Protein AF-A0A0R3RZX2-F1 (afdb_monomer_lite)

Foldseek 3Di:
DDDDDDDDDDDDPPDPDDDDDDDPPDDDCPPVPDDPLVQPDDDQDDDDPVDVVSVDTPDADDPNHDDPHHHDDDDDDD

Secondary structure (DSSP, 8-state):
-PPPP---------PPPP-----TTPPP-TTS-----TTS-PPPPPPPTT-GGGSS---B-BTTB-SSSBPPPPPP--

Organism: NCBI:txid1147741

pLDDT: mean 78.94, std 9.38, range [53.66, 95.5]

Structure (mmCIF, N/CA/C/O backbone):
data_AF-A0A0R3RZX2-F1
#
_entry.id   AF-A0A0R3RZX2-F1
#
loop_
_atom_site.group_PDB
_atom_site.id
_atom_site.type_symbol
_atom_site.label_atom_id
_atom_site.label_alt_id
_atom_site.label_comp_id
_atom_site.label_asym_id
_atom_site.label_entity_id
_atom_site.label_seq_id
_atom_site.pdbx_PDB_ins_code
_atom_site.Cartn_x
_atom_site.Cartn_y
_atom_site.Cartn_z
_atom_site.occupancy
_atom_site.B_iso_or_equiv
_atom_site.auth_seq_id
_atom_site.auth_comp_id
_atom_site.auth_asym_id
_atom_site.auth_atom_id
_atom_site.pdbx_PDB_model_num
ATOM 1 N N . MET A 1 1 ? -30.833 -23.642 53.260 1.00 56.69 1 MET A N 1
ATOM 2 C CA . MET A 1 1 ? -30.876 -22.761 52.073 1.00 56.69 1 MET A CA 1
ATOM 3 C C . MET A 1 1 ? -29.698 -23.140 51.191 1.00 56.69 1 MET A C 1
ATOM 5 O O . MET A 1 1 ? -28.577 -23.070 51.674 1.00 56.69 1 MET A O 1
ATOM 9 N N . LEU A 1 2 ? -29.930 -23.657 49.980 1.00 70.75 2 LEU A N 1
ATOM 10 C CA . LEU A 1 2 ? -28.840 -24.074 49.090 1.00 70.75 2 LEU A CA 1
ATOM 11 C C . LEU A 1 2 ? -28.217 -22.836 48.432 1.00 70.75 2 LEU A C 1
ATOM 13 O O . LEU A 1 2 ? -28.928 -22.008 47.868 1.00 70.75 2 LEU A O 1
ATOM 17 N N . SER A 1 3 ? -26.897 -22.710 48.561 1.00 80.12 3 SER A N 1
ATOM 18 C CA . SER A 1 3 ? -26.093 -21.640 47.967 1.00 80.12 3 SER A CA 1
ATOM 19 C C . SER A 1 3 ? -26.128 -21.749 46.442 1.00 80.12 3 SER A C 1
ATOM 21 O O . SER A 1 3 ? -25.831 -22.808 45.888 1.00 80.12 3 SER A O 1
ATOM 23 N N . VAL A 1 4 ? -26.520 -20.671 45.763 1.00 83.62 4 VAL A N 1
ATOM 24 C CA . VAL A 1 4 ? -26.553 -20.629 44.297 1.00 83.62 4 VAL A CA 1
ATOM 25 C C . VAL A 1 4 ? -25.115 -20.477 43.784 1.00 83.62 4 VAL A C 1
ATOM 27 O O . VAL A 1 4 ? -24.422 -19.556 44.222 1.00 83.62 4 VAL A O 1
ATOM 30 N N . PRO A 1 5 ? -24.639 -21.341 42.868 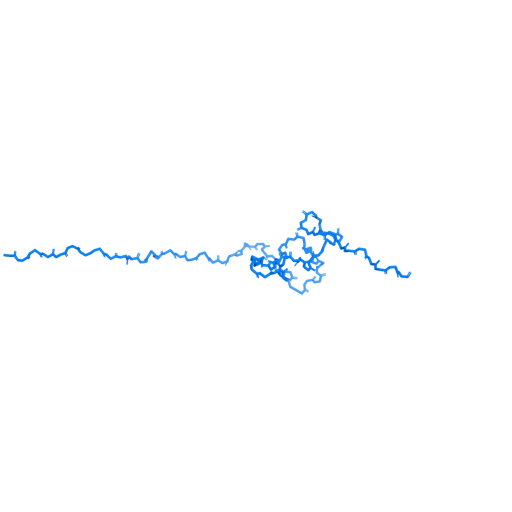1.00 83.25 5 PRO A N 1
ATOM 31 C CA . PRO A 1 5 ? -23.272 -21.259 42.377 1.00 83.25 5 PRO A CA 1
ATOM 32 C C . PRO A 1 5 ? -23.075 -20.011 41.513 1.00 83.25 5 PRO A C 1
ATOM 34 O O . PRO A 1 5 ? -23.896 -19.688 40.650 1.00 83.25 5 PRO A O 1
ATOM 37 N N . LEU A 1 6 ? -21.952 -19.326 41.720 1.00 86.69 6 LEU A N 1
ATOM 38 C CA . LEU A 1 6 ? -21.560 -18.182 40.908 1.00 86.69 6 LEU A CA 1
ATOM 39 C C . LEU A 1 6 ? -20.966 -18.691 39.586 1.00 86.69 6 LEU A C 1
ATOM 41 O O . LEU A 1 6 ? -19.930 -19.351 39.581 1.00 86.69 6 LEU A O 1
ATOM 45 N N . ILE A 1 7 ? -21.630 -18.406 38.464 1.00 87.00 7 ILE A N 1
ATOM 46 C CA . ILE A 1 7 ? -21.212 -18.882 37.137 1.00 87.00 7 ILE A CA 1
ATOM 47 C C . ILE A 1 7 ? -20.706 -17.701 36.310 1.00 87.00 7 ILE A C 1
ATOM 49 O O . ILE A 1 7 ? -21.481 -16.830 35.908 1.00 87.00 7 ILE A O 1
ATOM 53 N N . LEU A 1 8 ? -19.409 -17.699 36.005 1.00 89.19 8 LEU A N 1
ATOM 54 C CA . LEU A 1 8 ? -18.806 -16.750 35.074 1.00 89.19 8 LEU A CA 1
ATOM 55 C C . LEU A 1 8 ? -19.086 -17.190 33.629 1.00 89.19 8 LEU A C 1
ATOM 57 O O . LEU A 1 8 ? -18.835 -18.334 33.259 1.00 89.19 8 LEU A O 1
ATOM 61 N N . ARG A 1 9 ? -19.593 -16.274 32.797 1.00 85.94 9 ARG A N 1
ATOM 62 C CA . ARG A 1 9 ? -19.814 -16.510 31.362 1.00 85.94 9 ARG A CA 1
ATOM 63 C C . ARG A 1 9 ? -19.029 -15.496 30.545 1.00 85.94 9 ARG A C 1
ATOM 65 O O . ARG A 1 9 ? -19.204 -14.291 30.725 1.00 85.94 9 ARG A O 1
ATOM 72 N N . LEU A 1 10 ? -18.209 -15.985 29.619 1.00 85.94 10 LEU A N 1
ATOM 73 C CA . LEU A 1 10 ? -17.550 -15.141 28.631 1.00 85.94 10 LEU A CA 1
ATOM 74 C C . LEU A 1 10 ? -18.607 -14.576 27.672 1.00 85.94 10 LEU A C 1
ATOM 76 O O . LEU A 1 10 ? -19.384 -15.327 27.085 1.00 85.94 10 LEU A O 1
ATOM 80 N N . LYS A 1 11 ? -18.645 -13.251 27.518 1.00 80.88 11 LYS A N 1
ATOM 81 C CA . LYS A 1 11 ? -19.480 -12.576 26.518 1.00 80.88 11 LYS A CA 1
ATOM 82 C C . LYS A 1 11 ? -18.583 -12.023 25.423 1.00 80.88 11 LYS A C 1
ATOM 84 O O . LYS A 1 11 ? -17.620 -11.315 25.714 1.00 80.88 11 LYS A O 1
ATOM 89 N N . GLN A 1 12 ? -18.923 -12.316 24.172 1.00 79.25 12 GLN A N 1
ATOM 90 C CA . GLN A 1 12 ? -18.280 -11.681 23.030 1.00 79.25 12 GLN A CA 1
ATOM 91 C C . GLN A 1 12 ? -18.535 -10.172 23.101 1.00 79.25 12 GLN A C 1
ATOM 93 O O . GLN A 1 12 ? -19.684 -9.727 23.156 1.00 79.25 12 GLN A O 1
ATOM 98 N N . ARG A 1 13 ? -17.464 -9.376 23.114 1.00 77.56 13 ARG A N 1
ATOM 99 C CA . ARG A 1 13 ? -17.590 -7.927 22.955 1.00 77.56 13 ARG A CA 1
ATOM 100 C C . ARG A 1 13 ? -18.090 -7.667 21.534 1.00 77.56 13 ARG A C 1
ATOM 102 O O . ARG A 1 13 ? -17.492 -8.156 20.577 1.00 77.56 13 ARG A O 1
ATOM 109 N N . LYS A 1 14 ? -19.183 -6.911 21.391 1.00 72.19 14 LYS A N 1
ATOM 110 C CA . LYS A 1 14 ? -19.574 -6.314 20.106 1.00 72.19 14 LYS A CA 1
ATOM 111 C C . LYS A 1 14 ? -18.564 -5.214 19.783 1.00 72.19 14 LYS A C 1
ATOM 113 O O . LYS A 1 14 ? -18.825 -4.043 20.010 1.00 72.19 14 LYS A O 1
ATOM 118 N N . THR A 1 15 ? -17.372 -5.596 19.354 1.00 74.75 15 THR A N 1
ATOM 119 C CA . THR A 1 15 ? -16.473 -4.673 18.672 1.00 74.75 15 THR A CA 1
ATOM 120 C C . THR A 1 15 ? -16.872 -4.708 17.213 1.00 74.75 15 THR A C 1
ATOM 122 O O . THR A 1 15 ? -16.800 -5.769 16.585 1.00 74.75 15 THR A O 1
ATOM 125 N N . GLU A 1 16 ? -17.345 -3.578 16.697 1.00 78.06 16 GLU A N 1
ATOM 126 C CA . GLU A 1 16 ? -17.492 -3.409 15.258 1.00 78.06 16 GLU A CA 1
ATOM 127 C C . GLU A 1 16 ? -16.152 -3.751 14.611 1.00 78.06 16 GLU A C 1
ATOM 129 O O . GLU A 1 16 ? -15.093 -3.287 15.045 1.00 78.06 16 GLU A O 1
ATOM 134 N N . ARG A 1 17 ? -16.184 -4.672 13.645 1.00 78.56 17 ARG A N 1
ATOM 135 C CA . ARG A 1 17 ? -14.973 -5.028 12.916 1.00 78.56 17 ARG A CA 1
ATOM 136 C C . ARG A 1 17 ? -14.589 -3.821 12.059 1.00 78.56 17 ARG A C 1
ATOM 138 O O . ARG A 1 17 ? -15.487 -3.224 11.459 1.00 78.56 17 ARG A O 1
ATOM 145 N N . PRO A 1 18 ? -13.296 -3.477 11.972 1.00 81.81 18 PRO A N 1
ATOM 146 C CA . PRO A 1 18 ? -12.846 -2.482 11.015 1.00 81.81 18 PRO A CA 1
ATOM 147 C C . PRO A 1 18 ? -13.345 -2.874 9.625 1.00 81.81 18 PRO A C 1
ATOM 149 O O . PRO A 1 18 ? -13.202 -4.028 9.215 1.00 81.81 18 PRO A O 1
ATOM 152 N N . HIS A 1 19 ? -13.963 -1.929 8.932 1.00 85.12 19 HIS A N 1
ATOM 153 C CA . HIS A 1 19 ? -14.345 -2.069 7.536 1.00 85.12 19 HIS A CA 1
ATOM 154 C C . HIS A 1 19 ? -13.546 -1.065 6.716 1.00 85.12 19 HIS A C 1
ATOM 156 O O . HIS A 1 19 ? -13.117 -0.028 7.223 1.00 85.12 19 HIS A O 1
ATOM 162 N N . VAL A 1 20 ? -13.316 -1.404 5.452 1.00 86.69 20 VAL A N 1
ATOM 163 C CA . VAL A 1 20 ? -12.621 -0.521 4.519 1.00 86.69 20 VAL A CA 1
ATOM 164 C C . VAL A 1 20 ? -13.512 0.690 4.245 1.00 86.69 20 VAL A C 1
ATOM 166 O O . VAL A 1 20 ? -14.689 0.530 3.920 1.00 86.69 20 VAL A O 1
ATOM 169 N N . THR A 1 21 ? -12.953 1.890 4.378 1.00 89.75 21 THR A N 1
ATOM 170 C CA . THR A 1 21 ? -13.595 3.157 4.016 1.00 89.75 21 THR A CA 1
ATOM 171 C C . THR A 1 21 ? -12.692 3.942 3.073 1.00 89.75 21 THR A C 1
ATOM 173 O O . THR A 1 21 ? -11.472 3.772 3.076 1.00 89.75 21 THR A O 1
ATOM 176 N N . TRP A 1 22 ? -13.300 4.797 2.254 1.00 90.88 22 TRP A N 1
ATOM 177 C CA . TRP A 1 22 ? -12.605 5.619 1.268 1.00 90.88 22 TRP A CA 1
ATOM 178 C C . TRP A 1 22 ? -12.812 7.100 1.583 1.00 90.88 22 TRP A C 1
ATOM 180 O O . TRP A 1 22 ? -13.870 7.492 2.075 1.00 90.88 22 TRP A O 1
ATOM 190 N N . ALA A 1 23 ? -11.791 7.915 1.325 1.00 93.44 23 ALA A N 1
ATOM 191 C CA . ALA A 1 23 ? -11.870 9.361 1.501 1.00 93.44 23 ALA A CA 1
ATOM 192 C C . ALA A 1 23 ? -12.545 10.011 0.281 1.00 93.44 23 ALA A C 1
ATOM 194 O O . ALA A 1 23 ? -12.554 9.438 -0.806 1.00 93.44 23 ALA A O 1
ATOM 195 N N . GLU A 1 24 ? -13.049 11.238 0.434 1.00 92.75 24 GLU A N 1
ATOM 196 C CA . GLU A 1 24 ? -13.779 11.973 -0.618 1.00 92.75 24 GLU A CA 1
ATOM 197 C C . GLU A 1 24 ? -12.969 12.181 -1.920 1.00 92.75 24 GLU A C 1
ATOM 199 O O . GLU A 1 24 ? -13.541 12.396 -2.982 1.00 92.75 24 GLU A O 1
ATOM 204 N N . GLY A 1 25 ? -11.639 12.050 -1.868 1.00 91.00 25 GLY A N 1
ATOM 205 C CA . GLY A 1 25 ? -10.741 12.139 -3.025 1.00 91.00 25 GLY A CA 1
ATOM 206 C C . GLY A 1 25 ? -10.145 10.810 -3.500 1.00 91.00 25 GLY A C 1
ATOM 207 O O . GLY A 1 25 ? -9.189 10.827 -4.274 1.00 91.00 25 GLY A O 1
ATOM 208 N N . THR A 1 26 ? -10.625 9.662 -3.015 1.00 88.94 26 THR A N 1
ATOM 209 C CA . THR A 1 26 ? -10.127 8.360 -3.476 1.00 88.94 26 THR A CA 1
ATOM 210 C C . THR A 1 26 ? -10.477 8.163 -4.952 1.00 88.94 26 THR A C 1
ATOM 212 O O . THR A 1 26 ? -11.646 8.111 -5.323 1.00 88.94 26 THR A O 1
ATOM 215 N N . ILE A 1 27 ? -9.446 8.016 -5.788 1.00 85.25 27 ILE A N 1
ATOM 216 C CA . ILE A 1 27 ? -9.586 7.697 -7.210 1.00 85.25 27 ILE A CA 1
ATOM 217 C C . ILE A 1 27 ? -9.389 6.194 -7.387 1.00 85.25 27 ILE A C 1
ATOM 219 O O . ILE A 1 27 ? -8.320 5.669 -7.070 1.00 85.25 27 ILE A O 1
ATOM 223 N N . ASP A 1 28 ? -10.401 5.523 -7.930 1.00 83.94 28 ASP A N 1
ATOM 224 C CA . ASP A 1 28 ? -10.249 4.172 -8.456 1.00 83.94 28 ASP A CA 1
ATOM 225 C C . ASP A 1 28 ? -9.469 4.230 -9.779 1.00 83.94 28 ASP A C 1
ATOM 227 O O . ASP A 1 28 ? -9.870 4.915 -10.721 1.00 83.94 28 ASP A O 1
ATOM 231 N N . ASN A 1 29 ? -8.308 3.574 -9.826 1.00 79.62 29 ASN A N 1
ATOM 232 C CA . ASN A 1 29 ? -7.433 3.592 -10.999 1.00 79.62 29 ASN A CA 1
A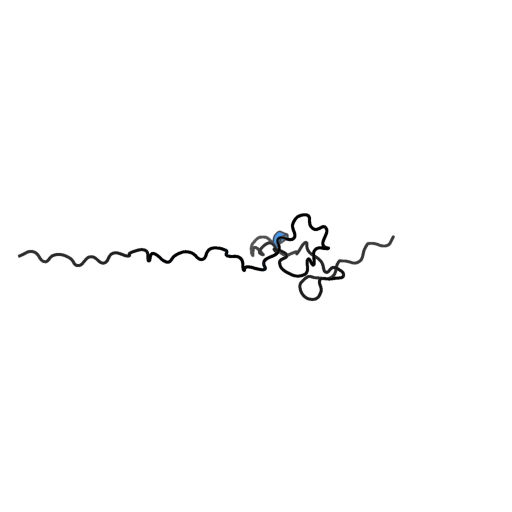TOM 233 C C . ASN A 1 29 ? -7.779 2.499 -12.025 1.00 79.62 29 ASN A C 1
ATOM 235 O O . ASN A 1 29 ? -7.102 2.415 -13.056 1.00 79.62 29 ASN A O 1
ATOM 239 N N . GLU A 1 30 ? -8.800 1.672 -11.776 1.00 82.00 30 GLU A N 1
ATOM 240 C CA . GLU A 1 30 ? -9.261 0.680 -12.745 1.00 82.00 30 GLU A CA 1
ATOM 241 C C . GLU A 1 30 ? -9.647 1.367 -14.071 1.00 82.00 30 GLU A C 1
ATOM 243 O O . GLU A 1 30 ? -10.325 2.392 -14.091 1.00 82.00 30 GLU A O 1
ATOM 248 N N . HIS A 1 31 ? -9.176 0.836 -15.204 1.00 79.00 31 HIS A N 1
ATOM 249 C CA . HIS A 1 31 ? -9.451 1.352 -16.559 1.00 79.00 31 HIS A CA 1
ATOM 250 C C . HIS A 1 31 ? -8.927 2.761 -16.903 1.00 79.00 31 HIS A C 1
ATOM 252 O O . HIS A 1 31 ? -9.159 3.234 -18.015 1.00 79.00 31 HIS A O 1
ATOM 258 N N . LEU A 1 32 ? -8.158 3.426 -16.033 1.00 81.38 32 LEU A N 1
ATOM 259 C CA . LEU A 1 32 ? -7.630 4.768 -16.329 1.00 81.38 32 LEU A CA 1
ATOM 260 C C . LEU A 1 32 ? -6.396 4.778 -17.246 1.00 81.38 32 LEU A C 1
ATOM 262 O O . LEU A 1 32 ? -5.863 5.849 -17.534 1.00 81.38 32 LEU A O 1
ATOM 266 N N . GLY A 1 33 ? -5.890 3.609 -17.658 1.00 75.00 33 GLY A N 1
ATOM 267 C CA . GLY A 1 33 ? -4.670 3.491 -18.471 1.00 75.00 33 GLY A CA 1
ATOM 268 C C . GLY A 1 33 ? -3.420 4.073 -17.798 1.00 75.00 33 GLY A C 1
ATOM 269 O O . GLY A 1 33 ? -2.397 4.278 -18.448 1.00 75.00 33 GLY A O 1
ATOM 270 N N . ARG A 1 34 ? -3.498 4.367 -16.495 1.00 74.44 34 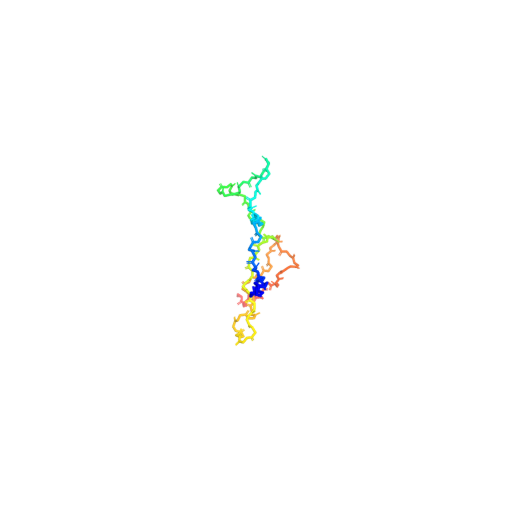ARG A N 1
ATOM 271 C CA . ARG A 1 34 ? -2.379 4.875 -15.707 1.00 74.44 34 ARG A CA 1
ATOM 272 C C . ARG A 1 34 ? -1.387 3.741 -15.511 1.00 74.44 34 ARG A C 1
ATOM 274 O O . ARG A 1 34 ? -1.775 2.630 -15.151 1.00 74.44 34 ARG A O 1
ATOM 281 N N . LEU A 1 35 ? -0.108 4.026 -15.743 1.00 66.19 35 LEU A N 1
ATOM 282 C CA . LEU A 1 35 ? 0.956 3.068 -15.472 1.00 66.19 35 LEU A CA 1
ATOM 283 C C . LEU A 1 35 ? 0.893 2.686 -13.990 1.00 66.19 35 LEU A C 1
ATOM 285 O O . LEU A 1 35 ? 0.938 3.552 -13.114 1.00 66.19 35 LEU A O 1
ATOM 289 N N . LYS A 1 36 ? 0.743 1.387 -13.714 1.00 57.31 36 LYS A N 1
ATOM 290 C CA . LYS A 1 36 ? 0.749 0.851 -12.356 1.00 57.31 36 LYS A CA 1
ATOM 291 C C . LYS A 1 36 ? 2.123 1.140 -11.759 1.00 57.31 36 LYS A C 1
ATOM 293 O O . LYS A 1 36 ? 3.107 0.511 -12.144 1.00 57.31 36 LYS A O 1
ATOM 298 N N . SER A 1 37 ? 2.203 2.069 -10.808 1.00 58.53 37 SER A N 1
ATOM 299 C CA . SER A 1 37 ? 3.329 2.122 -9.881 1.00 58.53 37 SER A CA 1
ATOM 300 C C . SER A 1 37 ? 3.213 0.879 -9.002 1.00 58.53 37 SER A C 1
ATOM 302 O O . SER A 1 37 ? 2.647 0.918 -7.916 1.00 58.53 37 SER A O 1
ATOM 304 N N . ASN A 1 38 ? 3.682 -0.261 -9.497 1.00 59.16 38 ASN A N 1
ATOM 305 C CA . ASN A 1 38 ? 3.700 -1.540 -8.783 1.00 59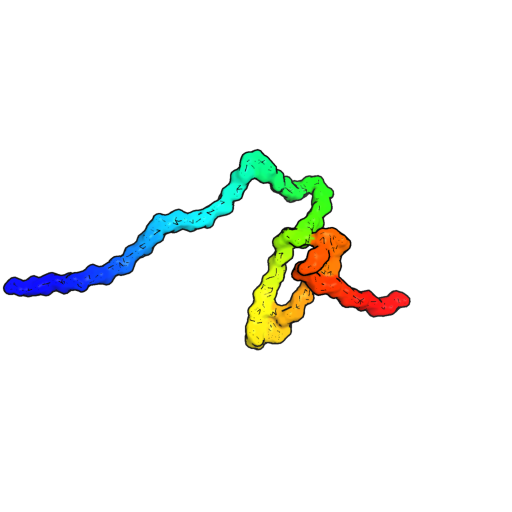.16 38 ASN A CA 1
ATOM 306 C C . ASN A 1 38 ? 4.559 -1.502 -7.498 1.00 59.16 38 ASN A C 1
ATOM 308 O O . ASN A 1 38 ? 4.841 -2.543 -6.922 1.00 59.16 38 ASN A O 1
ATOM 312 N N . CYS A 1 39 ? 5.003 -0.322 -7.050 1.00 61.53 39 CYS A N 1
ATOM 313 C CA . CYS A 1 39 ? 6.011 -0.161 -6.011 1.00 61.53 39 CYS A CA 1
ATOM 314 C C . CYS A 1 39 ? 5.452 -0.279 -4.597 1.00 61.53 39 CYS A C 1
ATOM 316 O O . CYS A 1 39 ? 6.225 -0.350 -3.646 1.00 61.53 39 CYS A O 1
ATOM 318 N N . CYS A 1 40 ? 4.130 -0.293 -4.434 1.00 59.66 40 CYS A N 1
ATOM 319 C CA . CYS A 1 40 ? 3.511 -0.556 -3.150 1.00 59.66 40 CYS A CA 1
ATOM 320 C C . CYS A 1 40 ? 2.363 -1.556 -3.314 1.00 59.66 40 CYS A C 1
ATOM 322 O O . CYS A 1 40 ? 1.521 -1.424 -4.200 1.00 59.66 40 CYS A O 1
ATOM 324 N N . CYS A 1 41 ? 2.358 -2.562 -2.435 1.00 62.62 41 CYS A N 1
ATOM 325 C CA . CYS A 1 41 ? 1.368 -3.641 -2.338 1.00 62.62 41 CYS A CA 1
ATOM 326 C C . CYS A 1 41 ? 1.524 -4.813 -3.326 1.00 62.62 41 CYS A C 1
ATOM 328 O O . CYS A 1 41 ? 0.525 -5.328 -3.829 1.00 62.62 41 CYS A O 1
ATOM 330 N N . ILE A 1 42 ? 2.750 -5.302 -3.544 1.00 66.81 42 ILE A N 1
ATOM 331 C CA . ILE A 1 42 ? 2.931 -6.672 -4.045 1.00 66.81 42 ILE A CA 1
ATOM 332 C C . ILE A 1 42 ? 2.645 -7.621 -2.877 1.00 66.81 42 ILE A C 1
ATOM 334 O O . ILE A 1 42 ? 3.297 -7.560 -1.833 1.00 66.81 42 ILE A O 1
ATOM 338 N N . TRP A 1 43 ? 1.615 -8.454 -3.016 1.00 71.62 43 TRP A N 1
ATOM 339 C CA . TRP A 1 43 ? 1.384 -9.533 -2.066 1.00 71.62 43 TRP A CA 1
ATOM 340 C C . TRP A 1 43 ? 2.462 -10.591 -2.283 1.00 71.62 43 TRP A C 1
ATOM 342 O O . TRP A 1 43 ? 2.533 -11.178 -3.355 1.00 71.62 43 TRP A O 1
ATOM 352 N N . VAL A 1 44 ? 3.290 -10.828 -1.269 1.00 73.44 44 VAL A N 1
ATOM 353 C CA . VAL A 1 44 ? 4.290 -11.897 -1.294 1.00 73.44 44 VAL A CA 1
ATOM 354 C C . VAL A 1 44 ? 3.703 -13.109 -0.589 1.00 73.44 44 VAL A C 1
ATOM 356 O O . VAL A 1 44 ? 3.196 -13.001 0.535 1.00 73.44 44 VAL A O 1
ATOM 359 N N . LYS A 1 45 ? 3.770 -14.272 -1.241 1.00 81.12 45 LYS A N 1
ATOM 360 C CA . LYS A 1 45 ? 3.322 -15.529 -0.643 1.00 81.12 45 LYS A CA 1
ATOM 361 C C . LYS A 1 45 ? 4.073 -15.767 0.678 1.00 81.12 45 LYS A C 1
ATOM 363 O O . LYS A 1 45 ? 5.303 -15.717 0.688 1.00 81.12 45 LYS A O 1
ATOM 368 N N . PRO A 1 46 ? 3.376 -16.030 1.802 1.00 83.31 46 PRO A N 1
ATOM 369 C CA . PRO A 1 46 ? 4.044 -16.298 3.067 1.00 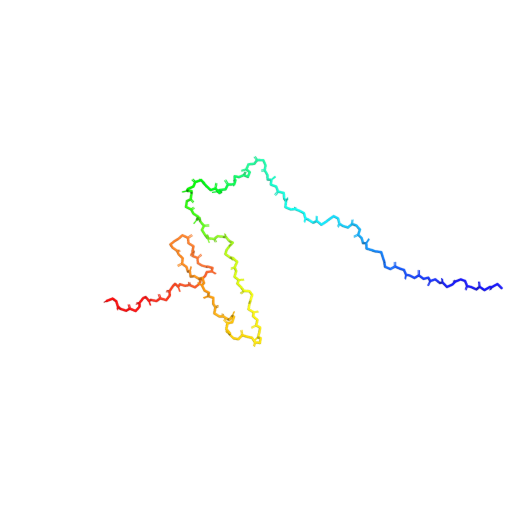83.31 46 PRO A CA 1
ATOM 370 C C . PRO A 1 46 ? 4.968 -17.511 2.966 1.00 83.31 46 PRO A C 1
ATOM 372 O O . PRO A 1 46 ? 4.581 -18.555 2.437 1.00 83.31 46 PRO A O 1
ATOM 375 N N . ARG A 1 47 ? 6.163 -17.384 3.546 1.00 88.56 47 ARG A N 1
ATOM 376 C CA . ARG A 1 47 ? 7.102 -18.494 3.693 1.00 88.56 47 ARG A CA 1
ATOM 377 C C . ARG A 1 47 ? 6.536 -19.535 4.656 1.00 88.56 47 ARG A C 1
ATOM 379 O O . ARG A 1 47 ? 6.182 -19.210 5.790 1.00 88.56 47 ARG A O 1
ATOM 386 N N . VAL A 1 48 ? 6.523 -20.790 4.229 1.00 93.88 48 VAL A N 1
ATOM 387 C CA . VAL A 1 48 ? 6.182 -21.944 5.064 1.00 93.88 48 VAL A CA 1
ATOM 388 C C . VAL A 1 48 ? 7.480 -22.616 5.498 1.00 93.88 48 VAL A C 1
ATOM 390 O O . VAL A 1 48 ? 8.316 -22.964 4.668 1.00 93.88 48 VAL A O 1
ATOM 393 N N . TRP A 1 49 ? 7.681 -22.774 6.809 1.00 90.69 49 TRP A N 1
ATOM 394 C CA . TRP A 1 49 ? 8.942 -23.299 7.346 1.00 90.69 49 TRP A CA 1
ATOM 395 C C . TRP A 1 49 ? 9.245 -24.722 6.859 1.00 90.69 49 TRP A C 1
ATOM 397 O O . TRP A 1 49 ? 10.376 -25.005 6.483 1.00 90.69 49 TRP A O 1
ATOM 407 N N . ASP A 1 50 ? 8.229 -25.579 6.785 1.00 95.50 50 ASP A N 1
ATOM 408 C CA . ASP A 1 50 ? 8.390 -26.988 6.408 1.00 95.50 50 ASP A CA 1
ATOM 409 C C . ASP A 1 50 ? 8.360 -27.233 4.887 1.00 95.50 50 ASP A C 1
ATOM 411 O O . ASP A 1 50 ? 8.475 -28.376 4.450 1.00 95.50 50 ASP A O 1
ATOM 415 N N . ASP A 1 51 ? 8.206 -26.183 4.071 1.00 91.12 51 ASP A N 1
ATOM 416 C CA . ASP A 1 51 ? 8.146 -26.291 2.611 1.00 91.12 51 ASP A CA 1
ATOM 417 C C . ASP A 1 51 ? 9.171 -25.357 1.937 1.00 91.12 51 ASP A C 1
ATOM 419 O O . ASP A 1 51 ? 8.897 -24.162 1.755 1.00 91.12 51 ASP A O 1
ATOM 423 N N . PRO A 1 52 ? 10.345 -25.883 1.531 1.00 89.62 52 PRO A N 1
ATOM 424 C CA . PRO A 1 52 ? 11.410 -25.090 0.922 1.00 89.62 52 PRO A CA 1
ATOM 425 C C . PRO A 1 52 ? 11.021 -24.499 -0.439 1.00 89.62 52 PRO A C 1
ATOM 427 O O . PRO A 1 52 ? 11.624 -23.518 -0.864 1.00 89.62 52 PRO A O 1
ATOM 430 N N . THR A 1 53 ? 9.989 -25.026 -1.108 1.00 87.81 53 THR A N 1
ATOM 431 C CA . THR A 1 53 ? 9.522 -24.484 -2.397 1.00 87.81 53 THR A CA 1
ATOM 432 C C . THR A 1 53 ? 8.873 -23.104 -2.254 1.00 87.81 53 THR A C 1
ATOM 434 O O . THR A 1 53 ? 8.726 -22.384 -3.236 1.00 87.81 53 THR A O 1
ATOM 437 N N . THR A 1 54 ? 8.511 -22.715 -1.027 1.00 86.81 54 THR A N 1
ATOM 438 C CA . THR A 1 54 ? 7.902 -21.414 -0.701 1.00 86.81 54 THR A CA 1
ATOM 439 C C . THR A 1 54 ? 8.915 -20.353 -0.272 1.00 86.81 54 THR A C 1
ATOM 441 O O . THR A 1 54 ? 8.523 -19.272 0.163 1.00 86.81 54 THR A O 1
ATOM 444 N N . TRP A 1 55 ? 10.211 -20.676 -0.288 1.00 85.69 55 TRP A N 1
ATOM 445 C CA . TRP A 1 55 ? 11.251 -19.787 0.237 1.00 85.69 55 TRP A CA 1
ATOM 446 C C . TRP A 1 55 ? 11.771 -18.815 -0.819 1.00 85.69 55 TRP A C 1
ATOM 448 O O . TRP A 1 55 ? 12.209 -17.721 -0.467 1.00 85.69 55 TRP A O 1
ATOM 458 N N . GLU A 1 56 ? 11.689 -19.208 -2.087 1.00 82.56 56 GLU A N 1
ATOM 459 C CA . GLU A 1 56 ? 12.020 -18.365 -3.230 1.00 82.56 56 GLU A CA 1
ATOM 460 C C . GLU A 1 56 ? 10.865 -17.400 -3.525 1.00 82.56 56 GLU A C 1
ATOM 462 O O . GLU A 1 56 ? 9.699 -17.800 -3.545 1.00 82.56 56 GLU A O 1
ATOM 467 N N . GLN A 1 57 ? 11.194 -16.126 -3.745 1.00 76.19 57 GLN A N 1
ATOM 468 C CA . GLN A 1 57 ? 10.235 -15.108 -4.178 1.00 76.19 57 GLN A CA 1
ATOM 469 C C . GLN A 1 57 ? 10.213 -15.045 -5.708 1.00 76.19 57 GLN A C 1
ATOM 471 O O . GLN A 1 57 ? 11.259 -15.063 -6.351 1.00 76.19 57 GLN A O 1
ATOM 476 N N . ASP A 1 58 ? 9.021 -14.951 -6.285 1.00 74.44 58 ASP A N 1
ATOM 477 C CA . ASP A 1 58 ? 8.757 -14.883 -7.727 1.00 74.44 58 ASP A CA 1
ATOM 478 C C . ASP A 1 58 ? 8.731 -13.448 -8.286 1.00 74.44 58 ASP A C 1
ATOM 480 O O . ASP A 1 58 ? 8.635 -13.245 -9.496 1.00 74.44 58 ASP A O 1
ATOM 484 N N . GLU A 1 59 ? 8.884 -12.453 -7.415 1.00 76.12 59 GLU A N 1
ATOM 485 C CA . GLU A 1 59 ? 8.771 -11.029 -7.724 1.00 76.12 59 GLU A CA 1
ATOM 486 C C . GLU A 1 59 ? 10.158 -10.367 -7.721 1.00 76.12 59 GLU A C 1
ATOM 488 O O . GLU A 1 59 ? 10.926 -10.499 -6.763 1.00 76.12 59 GLU A O 1
ATOM 493 N N . ASN A 1 60 ? 10.480 -9.618 -8.778 1.00 78.94 60 ASN A N 1
ATOM 494 C CA . ASN A 1 60 ? 11.766 -8.935 -8.934 1.00 78.94 60 ASN A CA 1
ATOM 495 C C . ASN A 1 60 ? 11.627 -7.410 -9.034 1.00 78.94 60 ASN A C 1
ATOM 497 O O . ASN A 1 60 ? 10.544 -6.866 -9.256 1.00 78.94 60 ASN A O 1
ATOM 501 N N . GLU A 1 61 ? 12.728 -6.696 -8.791 1.00 80.19 61 GLU A N 1
ATOM 502 C CA . GLU A 1 61 ? 12.776 -5.243 -8.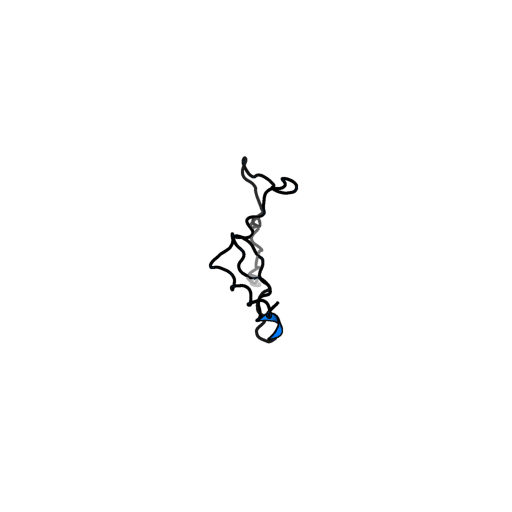951 1.00 80.19 61 GLU A CA 1
ATOM 503 C C . GLU A 1 61 ? 12.486 -4.859 -10.403 1.00 80.19 61 GLU A C 1
ATOM 505 O O . GLU A 1 61 ? 13.036 -5.429 -11.347 1.00 80.19 61 GLU A O 1
ATOM 510 N N . VAL A 1 62 ? 11.662 -3.827 -10.571 1.00 75.75 62 VAL A N 1
ATOM 511 C CA . VAL A 1 62 ? 11.376 -3.213 -11.872 1.00 75.75 62 VAL A CA 1
ATOM 512 C C . VAL A 1 62 ? 11.807 -1.751 -11.855 1.00 75.75 62 VAL A C 1
ATOM 514 O O . VAL A 1 62 ? 12.064 -1.175 -10.800 1.00 75.75 62 VAL A O 1
ATOM 517 N N . GLU A 1 63 ? 11.859 -1.110 -13.023 1.00 76.69 63 GLU A N 1
ATOM 518 C CA . GLU A 1 63 ? 12.393 0.252 -13.198 1.00 76.69 63 GLU A CA 1
ATOM 519 C C . GLU A 1 63 ? 11.896 1.265 -12.144 1.00 76.69 63 GLU A C 1
ATOM 521 O O . GLU A 1 63 ? 12.693 2.040 -11.606 1.00 76.69 63 GLU A O 1
ATOM 526 N N . HIS A 1 64 ? 10.603 1.194 -11.809 1.00 72.50 64 HIS A N 1
ATOM 527 C CA . HIS A 1 64 ? 9.899 2.106 -10.903 1.00 72.50 64 HIS A CA 1
ATOM 528 C C . HIS A 1 64 ? 9.675 1.542 -9.481 1.00 72.50 64 HIS A C 1
ATOM 530 O O . HIS A 1 64 ? 8.977 2.166 -8.682 1.00 72.50 64 HIS A O 1
ATOM 536 N N . CYS A 1 65 ? 10.236 0.370 -9.151 1.00 72.62 65 CYS A N 1
ATOM 537 C CA . CYS A 1 65 ? 10.054 -0.329 -7.872 1.00 72.62 65 CYS A CA 1
ATOM 538 C C . CYS A 1 65 ? 11.407 -0.868 -7.385 1.00 72.62 65 CYS A C 1
ATOM 540 O O . CYS A 1 65 ? 11.852 -1.913 -7.849 1.00 72.62 65 CYS A O 1
ATOM 542 N N . ARG A 1 66 ? 12.069 -0.144 -6.473 1.00 74.25 66 ARG A N 1
ATOM 543 C CA . ARG A 1 66 ? 13.415 -0.482 -5.977 1.00 74.25 66 ARG A CA 1
ATOM 544 C C . ARG A 1 66 ? 13.437 -0.627 -4.455 1.00 74.25 66 ARG A C 1
ATOM 546 O O . ARG A 1 66 ? 12.669 0.042 -3.762 1.00 74.25 66 ARG A O 1
ATOM 553 N N . GLY A 1 67 ? 14.331 -1.467 -3.943 1.00 73.44 67 GLY A N 1
ATOM 554 C CA . GLY A 1 67 ? 14.666 -1.592 -2.523 1.00 73.44 67 GLY A CA 1
ATOM 555 C C . GLY A 1 67 ? 13.721 -2.445 -1.671 1.00 73.44 67 GLY A C 1
ATOM 556 O O . GLY A 1 67 ? 13.858 -2.425 -0.451 1.00 73.44 67 GLY A O 1
ATOM 557 N N . HIS A 1 68 ? 12.767 -3.167 -2.270 1.00 74.00 68 HIS A N 1
ATOM 558 C CA . HIS A 1 68 ? 11.815 -4.028 -1.542 1.00 74.00 68 HIS A CA 1
ATOM 559 C C . HIS A 1 68 ? 11.642 -5.439 -2.125 1.00 74.00 68 HIS A C 1
ATOM 561 O O . HIS A 1 68 ? 11.122 -6.309 -1.431 1.00 74.00 68 HIS A O 1
ATOM 567 N N . THR A 1 69 ? 12.094 -5.681 -3.354 1.00 76.94 69 THR A N 1
ATOM 568 C CA . THR A 1 69 ? 12.219 -7.011 -3.971 1.00 76.94 69 THR A CA 1
ATOM 569 C C . THR A 1 69 ? 13.676 -7.248 -4.368 1.00 76.94 69 THR A C 1
ATOM 571 O O . THR A 1 69 ? 14.516 -6.355 -4.237 1.00 76.94 69 THR A O 1
ATOM 574 N N . LEU A 1 70 ? 14.012 -8.467 -4.792 1.00 80.31 70 LEU A N 1
ATOM 575 C CA . LEU A 1 70 ? 15.355 -8.780 -5.282 1.00 80.31 70 LEU A CA 1
ATOM 576 C C . LEU A 1 70 ? 15.507 -8.354 -6.751 1.00 80.31 70 LEU A C 1
ATOM 578 O O . LEU A 1 70 ? 14.535 -8.425 -7.502 1.00 80.31 70 LEU A O 1
ATOM 582 N N . PRO A 1 71 ? 16.703 -7.943 -7.204 1.00 81.94 71 PRO A N 1
ATOM 583 C CA . PRO A 1 71 ? 16.947 -7.688 -8.619 1.00 81.94 71 PRO A CA 1
ATOM 584 C C . PRO A 1 71 ? 16.636 -8.921 -9.470 1.00 81.94 71 PRO A C 1
ATOM 586 O O . PRO A 1 71 ? 16.875 -10.053 -9.042 1.00 81.94 71 PRO A O 1
ATOM 589 N N . ALA A 1 72 ? 16.142 -8.704 -10.691 1.00 80.88 72 ALA A N 1
ATOM 590 C CA . ALA A 1 72 ? 15.940 -9.797 -11.633 1.00 80.88 72 ALA A CA 1
ATOM 591 C C . ALA A 1 72 ? 17.273 -10.533 -11.900 1.00 80.88 72 ALA A C 1
ATOM 593 O O . ALA A 1 72 ? 18.319 -9.878 -12.015 1.00 80.88 72 ALA A O 1
ATOM 594 N N . PRO A 1 73 ? 17.261 -11.875 -12.014 1.00 80.81 73 PRO A N 1
ATOM 595 C CA . PRO A 1 73 ? 18.442 -12.618 -12.424 1.00 80.81 73 PRO A CA 1
ATOM 596 C C . PRO A 1 73 ? 18.922 -12.137 -13.803 1.00 80.81 73 PRO A C 1
ATOM 598 O O . PRO A 1 73 ? 18.097 -11.758 -14.637 1.00 80.81 73 PRO A O 1
ATOM 601 N N . PRO A 1 74 ? 20.236 -12.169 -14.079 1.00 79.81 74 PRO A N 1
ATOM 602 C CA . PRO A 1 74 ? 20.743 -11.850 -15.407 1.00 79.81 74 PRO A CA 1
ATOM 603 C C . PRO A 1 74 ? 20.152 -12.820 -16.438 1.00 79.81 74 PRO A C 1
ATOM 605 O O . PRO A 1 74 ? 20.130 -14.032 -16.209 1.00 79.81 74 PRO A O 1
ATOM 608 N N . GLU A 1 75 ? 19.688 -12.300 -17.577 1.00 76.38 75 GLU A N 1
ATOM 609 C CA . GLU A 1 75 ? 19.227 -13.167 -18.662 1.00 76.38 75 GLU A CA 1
ATOM 610 C C . GLU A 1 75 ? 20.395 -14.026 -19.179 1.00 76.38 75 GLU A C 1
ATOM 612 O O . GLU A 1 75 ? 21.512 -13.514 -19.334 1.00 76.38 75 GLU A O 1
ATOM 617 N N . PRO A 1 76 ? 20.180 -15.331 -19.441 1.00 81.69 76 PRO A N 1
ATOM 618 C CA . PRO A 1 76 ? 21.205 -16.161 -20.054 1.00 81.69 76 PRO A CA 1
ATOM 619 C C . PRO A 1 76 ? 21.556 -15.576 -21.426 1.00 81.69 76 PRO A C 1
ATOM 621 O O . PRO A 1 76 ? 20.659 -15.237 -22.194 1.00 81.69 76 PRO A O 1
ATOM 624 N N . ASN A 1 77 ? 22.861 -15.429 -21.682 1.00 74.44 77 ASN A N 1
ATOM 625 C CA . ASN A 1 77 ? 23.450 -14.796 -22.870 1.00 74.44 77 ASN A CA 1
ATOM 626 C C . ASN A 1 77 ? 22.600 -14.992 -24.140 1.00 74.44 77 ASN A C 1
ATOM 628 O O . ASN A 1 77 ? 22.370 -16.130 -24.554 1.00 74.44 77 ASN A O 1
ATOM 632 N N . LYS A 1 78 ? 22.165 -13.877 -24.734 1.00 53.66 78 LYS A N 1
ATOM 633 C CA . LYS A 1 78 ? 21.583 -13.837 -26.081 1.00 53.66 78 LYS A CA 1
ATOM 634 C C . LYS A 1 78 ? 22.634 -14.116 -27.147 1.00 53.66 78 LYS A C 1
ATOM 636 O O . LYS A 1 78 ? 23.776 -13.635 -26.980 1.00 53.66 78 LYS A O 1
#

Radius of gyration: 25.22 Å; chains: 1; bounding box: 54×39×78 Å

InterPro domains:
  IPR011107 Type 1 protein phosphatase inhibitor [PF07491] (7-59)
  IPR011107 Type 1 protein phosphatase inhibitor [PTHR20835] (6-72)

Sequence (78 aa):
MLSVPLILRLKQRKTERPHVTWAEGTIDNEHLGRLKSNCCCIWVKPRVWDDPTTWEQDENEVEHCRGHTLPAPPEPNK